Protein AF-A0A2N0QHS1-F1 (afdb_monomer_lite)

InterPro domains:
  IPR011856 tRNA endonuclease-like domain superfamily [G3DSA:3.40.1350.10] (1-84)
  IPR014833 TnsA endonuclease, N-terminal [PF08722] (16-84)

Secondary structure (DSSP, 8-state):
---HHHHHHHHHHHT-TTEEEEEES---EEEEETTEEEEE--SEEEEETTS-EEEE----GGGTT-HHHHHHHHHHHHHHHHH-

Organism: NCBI:txid588596

Foldseek 3Di:
DDPPQLVVVVVVQVPDPQWPDKDAQNDWQWDQDPNDIDIEGFRMWTAGPVRDIDGHHDDDPVCVPPPVNVVNVVSVVVVVVVVD

Radius of gyration: 13.79 Å; chains: 1; bounding box: 32×30×33 Å

Sequence (84 aa):
MASDLEYDHWLCVECNPNIINFCEQPFEIKQMINQKRYASIPDMWILYADGTEEIREVKYERDRMNEKVQRQIKIQQTYCKEKG

pLDDT: mean 85.48, std 8.6, range [42.38, 94.94]

Structure (mmCIF, N/CA/C/O backbone):
data_AF-A0A2N0QHS1-F1
#
_entry.id   AF-A0A2N0QHS1-F1
#
loop_
_atom_site.group_PDB
_atom_site.id
_atom_site.type_symbol
_atom_site.label_atom_id
_atom_site.label_alt_id
_atom_site.label_comp_id
_atom_site.label_asym_id
_atom_site.label_entity_id
_atom_site.label_seq_id
_atom_site.pdbx_PDB_ins_code
_atom_site.Cartn_x
_atom_site.Cartn_y
_atom_site.Cartn_z
_atom_site.occupancy
_atom_site.B_iso_or_equiv
_atom_site.auth_seq_id
_atom_site.auth_comp_id
_atom_site.auth_asym_id
_atom_site.auth_atom_id
_atom_site.pdbx_PDB_model_num
ATOM 1 N N . MET A 1 1 ? 3.551 19.910 -2.497 1.00 42.38 1 MET A N 1
ATOM 2 C CA . MET A 1 1 ? 4.870 19.292 -2.725 1.00 42.38 1 MET A CA 1
ATOM 3 C C . MET A 1 1 ? 4.755 17.888 -2.196 1.00 42.38 1 MET A C 1
ATOM 5 O O . MET A 1 1 ? 4.438 17.760 -1.019 1.00 42.38 1 MET A O 1
ATOM 9 N N . ALA A 1 2 ? 4.901 16.895 -3.070 1.00 54.69 2 ALA A N 1
ATOM 10 C CA . ALA A 1 2 ? 5.050 15.516 -2.632 1.00 54.69 2 ALA A CA 1
ATOM 11 C C . ALA A 1 2 ? 6.308 15.428 -1.756 1.00 54.69 2 ALA A C 1
ATOM 13 O O . ALA A 1 2 ? 7.281 16.146 -2.016 1.00 54.69 2 ALA A O 1
ATOM 14 N N . SER A 1 3 ? 6.268 14.643 -0.685 1.00 68.44 3 SER A N 1
ATOM 15 C CA . SER A 1 3 ? 7.471 14.424 0.129 1.00 6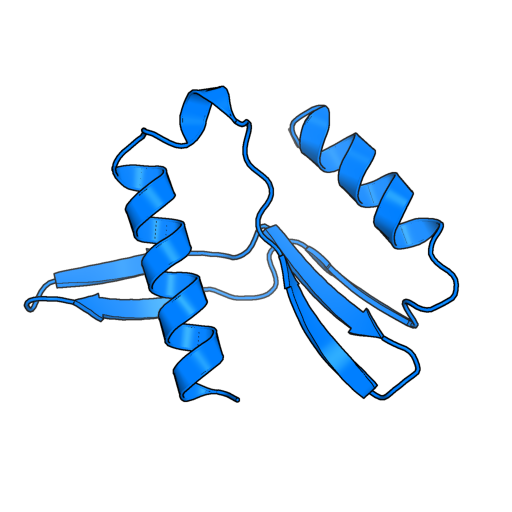8.44 3 SER A CA 1
ATOM 16 C C . SER A 1 3 ? 8.517 13.643 -0.676 1.00 68.44 3 SER A C 1
ATOM 18 O O . SER A 1 3 ? 8.154 12.904 -1.590 1.00 68.44 3 SER A O 1
ATOM 20 N N . ASP A 1 4 ? 9.803 13.752 -0.328 1.00 74.12 4 ASP A N 1
ATOM 21 C CA . ASP A 1 4 ? 10.863 12.956 -0.979 1.00 74.12 4 ASP A CA 1
ATOM 22 C C . ASP A 1 4 ? 10.531 11.449 -0.956 1.00 74.12 4 ASP A C 1
ATOM 24 O O . ASP A 1 4 ? 10.793 10.721 -1.907 1.00 74.12 4 ASP A O 1
ATOM 28 N N . LEU A 1 5 ? 9.845 10.999 0.101 1.00 77.62 5 LEU A N 1
ATOM 29 C CA . LEU A 1 5 ? 9.392 9.620 0.261 1.00 77.62 5 LEU A CA 1
ATOM 30 C C . LEU A 1 5 ? 8.291 9.223 -0.737 1.00 77.62 5 LEU A C 1
ATOM 32 O O . LEU A 1 5 ? 8.252 8.084 -1.199 1.00 77.62 5 LEU A O 1
ATOM 36 N N . GLU A 1 6 ? 7.386 10.142 -1.066 1.00 72.44 6 GLU A N 1
ATOM 37 C CA . GLU A 1 6 ? 6.366 9.898 -2.087 1.00 72.44 6 GLU A CA 1
ATOM 38 C C . GLU A 1 6 ? 7.022 9.834 -3.468 1.00 72.44 6 GLU A C 1
ATOM 40 O O . GLU A 1 6 ? 6.717 8.924 -4.230 1.00 72.44 6 GLU A O 1
ATOM 45 N N . TYR A 1 7 ? 7.983 10.711 -3.768 1.00 77.25 7 TYR A N 1
ATOM 46 C CA . TYR A 1 7 ? 8.727 10.664 -5.031 1.00 77.25 7 TYR A CA 1
ATOM 47 C C . TYR A 1 7 ? 9.472 9.331 -5.233 1.00 77.25 7 TYR A C 1
ATOM 49 O O . TYR A 1 7 ? 9.340 8.703 -6.285 1.00 77.25 7 TYR A O 1
ATOM 57 N N . ASP A 1 8 ? 10.175 8.844 -4.208 1.00 79.38 8 ASP A N 1
ATOM 58 C CA . ASP A 1 8 ? 10.843 7.536 -4.258 1.00 79.38 8 ASP A CA 1
ATOM 59 C C . ASP A 1 8 ? 9.839 6.387 -4.452 1.00 79.38 8 ASP A C 1
ATOM 61 O O . ASP A 1 8 ? 10.091 5.426 -5.189 1.00 79.38 8 ASP A O 1
ATOM 65 N N . HIS A 1 9 ? 8.667 6.493 -3.821 1.00 82.56 9 HIS A N 1
ATOM 66 C CA . HIS A 1 9 ? 7.588 5.529 -3.994 1.00 82.56 9 HIS A CA 1
ATOM 67 C C . HIS A 1 9 ? 7.040 5.525 -5.429 1.00 82.56 9 HIS A C 1
ATOM 69 O O . HIS A 1 9 ? 6.816 4.456 -5.998 1.00 82.56 9 HIS A O 1
ATOM 75 N N . TRP A 1 10 ? 6.870 6.701 -6.034 1.00 82.94 10 TRP A N 1
ATOM 76 C CA . TRP A 1 10 ? 6.446 6.847 -7.425 1.00 82.94 10 TRP A CA 1
ATOM 77 C C . TRP A 1 10 ? 7.400 6.144 -8.395 1.00 82.94 10 TRP A C 1
ATOM 79 O O . TRP A 1 10 ? 6.941 5.377 -9.242 1.00 82.94 10 TRP A O 1
ATOM 89 N N . LEU A 1 11 ? 8.714 6.315 -8.219 1.00 83.12 11 LEU A N 1
ATOM 90 C CA . LEU A 1 11 ? 9.714 5.621 -9.039 1.00 83.12 11 LEU A CA 1
ATOM 91 C C . LEU A 1 11 ? 9.594 4.095 -8.918 1.00 83.12 11 LEU A C 1
ATOM 93 O O . LEU A 1 11 ? 9.666 3.386 -9.922 1.00 83.12 11 LEU A O 1
ATOM 97 N N . CYS A 1 12 ? 9.367 3.580 -7.706 1.00 83.44 12 CYS A N 1
ATOM 98 C CA . CYS A 1 12 ? 9.169 2.145 -7.486 1.00 83.44 12 CYS A CA 1
ATOM 99 C C . CYS A 1 12 ? 7.919 1.605 -8.196 1.00 83.44 12 CYS A C 1
ATOM 101 O O . CYS A 1 12 ? 7.939 0.479 -8.695 1.00 83.44 12 CYS A O 1
ATOM 103 N N . VAL A 1 13 ? 6.837 2.387 -8.223 1.00 84.44 13 VAL A N 1
ATOM 104 C CA . VAL A 1 13 ? 5.584 2.009 -8.889 1.00 84.44 13 VAL A CA 1
ATOM 105 C C . VAL A 1 13 ? 5.753 2.020 -10.406 1.00 84.44 13 VAL A C 1
ATOM 107 O O . VAL A 1 13 ? 5.411 1.036 -11.056 1.00 84.44 13 VAL A O 1
ATOM 110 N N . GLU A 1 14 ? 6.344 3.076 -10.963 1.00 83.38 14 GLU A N 1
ATOM 111 C CA . GLU A 1 14 ? 6.560 3.211 -12.409 1.00 83.38 14 GLU A CA 1
ATOM 112 C C . GLU A 1 14 ? 7.526 2.148 -12.958 1.00 83.38 14 GLU A C 1
ATOM 114 O O . GLU A 1 14 ? 7.339 1.631 -14.058 1.00 83.38 14 GLU A O 1
ATOM 119 N N . CYS A 1 15 ? 8.542 1.771 -12.177 1.00 87.88 15 CYS A N 1
ATOM 120 C CA . CYS A 1 15 ? 9.536 0.782 -12.596 1.00 87.88 15 CYS A CA 1
ATOM 121 C C . CYS A 1 15 ? 9.089 -0.676 -12.399 1.00 87.88 15 CYS A C 1
ATOM 123 O O . CYS A 1 15 ? 9.848 -1.589 -12.733 1.00 87.88 15 CYS A O 1
ATOM 125 N N . ASN A 1 16 ? 7.903 -0.931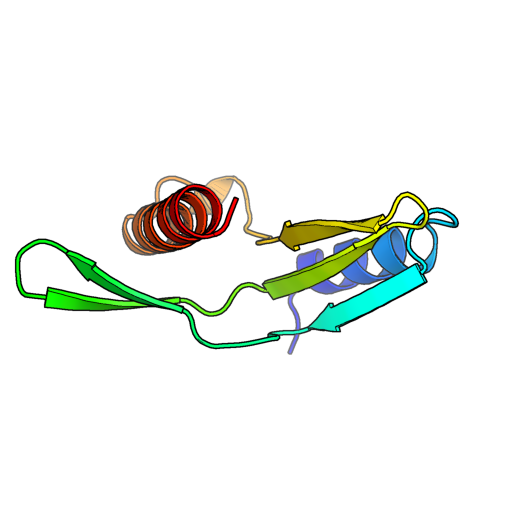 -11.837 1.00 89.50 16 ASN A N 1
ATOM 126 C CA . ASN A 1 16 ? 7.420 -2.288 -11.610 1.00 89.50 16 ASN A CA 1
ATOM 127 C C . ASN A 1 16 ? 6.618 -2.790 -12.825 1.00 89.50 16 ASN A C 1
ATOM 129 O O . ASN A 1 16 ? 5.475 -2.373 -13.010 1.00 89.50 16 ASN A O 1
ATOM 133 N N . PRO A 1 17 ? 7.142 -3.747 -13.617 1.00 90.19 17 PRO A N 1
ATOM 134 C CA . PRO A 1 17 ? 6.471 -4.220 -14.831 1.00 90.19 17 PRO A CA 1
ATOM 135 C C . PRO A 1 17 ? 5.173 -4.991 -14.554 1.00 90.19 17 PRO A C 1
ATOM 137 O O . PRO A 1 17 ? 4.402 -5.239 -15.477 1.00 90.19 17 PRO A O 1
ATOM 140 N N . ASN A 1 18 ? 4.931 -5.393 -13.303 1.00 92.38 18 ASN A N 1
ATOM 141 C CA . ASN A 1 18 ? 3.691 -6.055 -12.915 1.00 92.38 18 ASN A CA 1
ATOM 142 C C . ASN A 1 18 ? 2.560 -5.059 -12.637 1.00 92.38 18 ASN A C 1
ATOM 144 O O . ASN A 1 18 ? 1.426 -5.497 -12.472 1.00 92.38 18 ASN A O 1
ATOM 148 N N . ILE A 1 19 ? 2.842 -3.756 -12.551 1.00 92.25 19 ILE A N 1
ATOM 149 C CA . ILE A 1 19 ? 1.825 -2.718 -12.370 1.00 92.25 19 ILE A CA 1
ATOM 150 C 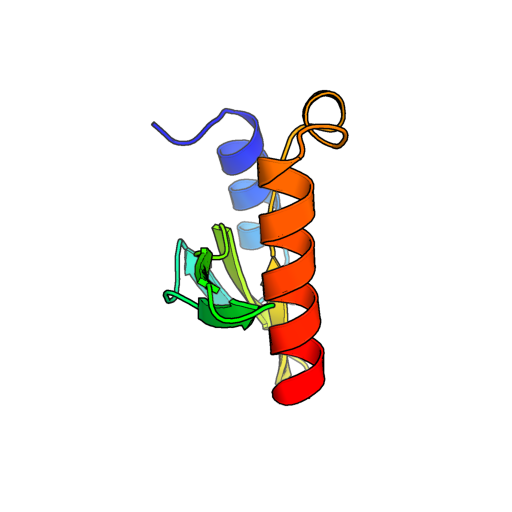C . ILE A 1 19 ? 1.373 -2.255 -13.752 1.00 92.25 19 ILE A C 1
ATOM 152 O O . ILE A 1 19 ? 2.174 -1.782 -14.554 1.00 92.25 19 ILE A O 1
ATOM 156 N N . ILE A 1 20 ? 0.079 -2.394 -14.029 1.00 94.94 20 ILE A N 1
ATOM 157 C CA . ILE A 1 20 ? -0.506 -2.023 -15.326 1.00 94.94 20 ILE A CA 1
ATOM 158 C C . ILE A 1 20 ? -1.258 -0.696 -15.266 1.00 94.94 20 ILE A C 1
ATOM 160 O O . ILE A 1 20 ? -1.475 -0.068 -16.301 1.00 94.94 20 ILE A O 1
ATOM 164 N N . ASN A 1 21 ? -1.677 -0.273 -14.071 1.00 92.50 21 ASN A N 1
ATOM 165 C CA . ASN A 1 21 ? -2.305 1.021 -13.856 1.00 92.50 21 ASN A CA 1
ATOM 166 C C . ASN A 1 21 ? -2.118 1.481 -12.406 1.00 92.50 21 ASN A C 1
ATOM 168 O O . ASN A 1 21 ? -1.998 0.660 -11.496 1.00 92.50 21 ASN A O 1
ATOM 172 N N . PHE A 1 22 ? -2.117 2.789 -12.185 1.00 92.56 22 PHE A N 1
ATOM 173 C CA . PHE A 1 22 ? -2.063 3.378 -10.853 1.00 92.56 22 PHE A CA 1
ATOM 174 C C . PHE A 1 22 ? -2.686 4.779 -10.850 1.00 92.56 22 PHE A C 1
ATOM 176 O O . PHE A 1 22 ? -2.791 5.437 -11.886 1.00 92.56 22 PHE A O 1
ATOM 183 N N . CYS A 1 23 ? -3.122 5.241 -9.680 1.00 91.00 23 CYS A N 1
ATOM 184 C CA . CYS A 1 23 ? -3.734 6.554 -9.502 1.00 91.00 23 CYS A CA 1
ATOM 185 C C . CYS A 1 23 ? -3.337 7.151 -8.149 1.00 91.00 23 CYS A C 1
ATOM 187 O O . CYS A 1 23 ? -3.532 6.522 -7.110 1.00 91.00 23 CYS A O 1
ATOM 189 N N . GLU A 1 24 ? -2.786 8.363 -8.159 1.00 88.69 24 GLU A N 1
ATOM 190 C CA . GLU A 1 24 ? -2.484 9.124 -6.944 1.00 88.69 24 GLU A CA 1
ATOM 191 C C . GLU A 1 24 ? -3.760 9.708 -6.333 1.00 88.69 24 GLU A C 1
ATOM 193 O O . GLU A 1 24 ? -4.609 10.229 -7.056 1.00 88.69 24 GLU A O 1
ATOM 198 N N . GLN A 1 25 ? -3.870 9.652 -5.001 1.00 88.06 25 GLN A N 1
ATOM 199 C CA . GLN A 1 25 ? -4.986 10.221 -4.233 1.00 88.06 25 GLN A CA 1
ATOM 200 C C . GLN A 1 25 ? -6.366 9.883 -4.839 1.00 88.06 25 GLN A C 1
ATOM 202 O O . GLN A 1 25 ? -7.167 10.773 -5.135 1.00 88.06 25 GLN A O 1
ATOM 207 N N . PRO A 1 26 ? -6.664 8.586 -5.033 1.00 89.50 26 PRO A N 1
ATOM 208 C CA . PRO A 1 26 ? -7.669 8.127 -5.989 1.00 89.50 26 PRO A CA 1
ATOM 209 C C . PRO A 1 26 ? -9.107 8.459 -5.568 1.00 89.50 26 PRO A C 1
ATOM 211 O O . PRO A 1 26 ? -9.958 8.744 -6.410 1.00 89.50 26 PRO A O 1
ATOM 214 N N . PHE A 1 27 ? -9.411 8.401 -4.268 1.00 89.75 27 PHE A N 1
ATOM 215 C CA . PHE A 1 27 ? -10.734 8.711 -3.726 1.00 89.75 27 PHE A CA 1
ATOM 216 C C . PHE A 1 27 ? -10.699 8.918 -2.208 1.00 89.75 27 PHE A C 1
ATOM 218 O O . PHE A 1 27 ? -9.804 8.459 -1.501 1.00 89.75 27 PHE A O 1
ATOM 225 N N . GLU A 1 28 ? -11.732 9.582 -1.690 1.00 90.94 28 GLU A N 1
ATOM 226 C CA . GLU A 1 28 ? -11.924 9.807 -0.258 1.00 90.94 28 GLU A CA 1
ATOM 227 C C . GLU A 1 28 ? -12.727 8.661 0.379 1.00 90.94 28 GLU A C 1
ATOM 229 O O . GLU A 1 28 ? -13.907 8.456 0.080 1.00 90.94 28 GLU A O 1
ATOM 234 N N . ILE A 1 29 ? -12.106 7.936 1.308 1.00 88.44 29 ILE A N 1
ATOM 235 C CA . ILE A 1 29 ? -12.763 6.925 2.140 1.00 88.44 29 ILE A CA 1
ATOM 236 C C . ILE A 1 29 ? -13.432 7.631 3.315 1.00 88.44 29 ILE A C 1
ATOM 238 O O . ILE A 1 29 ? -12.755 8.243 4.140 1.00 88.44 29 ILE A O 1
ATOM 242 N N . LYS A 1 30 ? -14.757 7.502 3.425 1.00 88.19 30 LYS A N 1
ATOM 243 C CA . LYS A 1 30 ? -15.548 8.023 4.549 1.00 88.19 30 LYS A CA 1
ATOM 244 C C . LYS A 1 30 ? -16.078 6.875 5.389 1.00 88.19 30 LYS A C 1
ATOM 246 O O . LYS A 1 30 ? -16.843 6.056 4.889 1.00 88.19 30 LYS A O 1
ATOM 251 N N . GLN A 1 31 ? -15.735 6.857 6.673 1.00 81.81 31 GLN A N 1
ATOM 252 C CA . GLN A 1 31 ? -16.255 5.877 7.626 1.00 81.81 31 GLN A CA 1
ATOM 253 C C . GLN A 1 31 ? -16.796 6.531 8.896 1.00 81.81 31 GLN A C 1
ATOM 255 O O . GLN A 1 31 ? -16.329 7.578 9.351 1.00 81.81 31 GLN A O 1
ATOM 260 N N . MET A 1 32 ? -17.801 5.879 9.476 1.00 79.94 32 MET A N 1
ATOM 261 C CA . MET A 1 32 ? -18.375 6.221 10.773 1.00 79.94 32 MET A CA 1
ATOM 262 C C . MET A 1 32 ? -17.760 5.324 11.846 1.00 79.94 32 MET A C 1
ATOM 264 O O . MET A 1 32 ? -18.048 4.132 11.887 1.00 79.94 32 MET A O 1
ATOM 268 N N . ILE A 1 33 ? -16.951 5.892 12.742 1.00 75.38 33 ILE A N 1
ATOM 269 C CA . ILE A 1 33 ? -16.375 5.172 13.888 1.00 75.38 33 ILE A CA 1
ATOM 270 C C . ILE A 1 33 ? -16.840 5.879 15.160 1.00 75.38 33 ILE A C 1
ATOM 272 O O . ILE A 1 33 ? -16.622 7.079 15.315 1.00 75.38 33 ILE A O 1
ATOM 276 N N . ASN A 1 34 ? -17.492 5.157 16.077 1.00 77.75 34 ASN A N 1
ATOM 277 C CA . ASN A 1 34 ? -17.998 5.702 17.348 1.00 77.75 34 ASN A CA 1
ATOM 278 C C . ASN A 1 34 ? -18.833 6.987 17.172 1.00 77.75 34 ASN A C 1
ATOM 280 O O . ASN A 1 34 ? -18.598 7.985 17.848 1.00 77.75 34 ASN A O 1
ATOM 284 N N . GLN A 1 35 ? -19.771 6.978 16.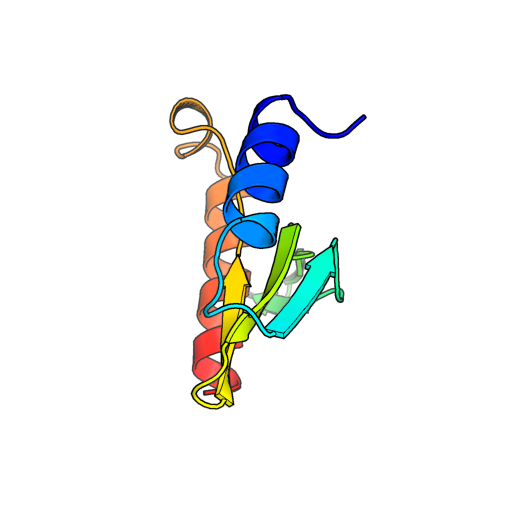217 1.00 82.38 35 GLN A N 1
ATOM 285 C CA . GLN A 1 35 ? -20.634 8.123 15.871 1.00 82.38 35 GLN A CA 1
ATOM 286 C C . GLN A 1 35 ? -19.899 9.371 15.339 1.00 82.38 35 GLN A C 1
ATOM 288 O O . GLN A 1 35 ? -20.529 10.401 15.102 1.00 82.38 35 GLN A O 1
ATOM 293 N N . LYS A 1 36 ? -18.589 9.288 15.081 1.00 82.25 36 LYS A N 1
ATOM 294 C CA . LYS A 1 36 ? -17.808 10.348 14.437 1.00 82.25 36 LYS A CA 1
ATOM 295 C C . LYS A 1 36 ? -17.497 9.972 12.991 1.00 82.25 36 LYS A C 1
ATOM 297 O O . LYS A 1 36 ? -17.130 8.834 12.699 1.00 82.25 36 LYS A O 1
ATOM 302 N N . ARG A 1 37 ? -17.641 10.948 12.089 1.00 82.12 37 ARG A N 1
ATOM 303 C CA . ARG A 1 37 ? -17.220 10.827 10.688 1.00 82.12 37 ARG A CA 1
ATOM 304 C C . ARG A 1 37 ? -15.718 11.010 10.604 1.00 82.12 37 ARG A C 1
ATOM 306 O O . ARG A 1 37 ? -15.195 12.022 11.069 1.00 82.12 37 ARG A O 1
ATOM 313 N N . TYR A 1 38 ? -15.057 10.060 9.968 1.00 84.50 38 TYR A N 1
ATOM 314 C CA . TYR A 1 38 ? -13.659 10.170 9.604 1.00 84.50 38 TYR A CA 1
ATOM 315 C C . TYR A 1 38 ? -13.502 10.012 8.100 1.00 84.50 38 TYR A C 1
ATOM 317 O O . TYR A 1 38 ? -14.228 9.243 7.468 1.00 84.50 38 TYR A O 1
ATOM 325 N N . ALA A 1 39 ? -12.548 10.758 7.557 1.00 86.44 39 ALA A N 1
ATOM 326 C CA . ALA A 1 39 ? -12.157 10.695 6.165 1.00 86.44 39 ALA A CA 1
ATOM 327 C C . ALA A 1 39 ? -10.662 10.377 6.065 1.00 86.44 39 ALA A C 1
ATOM 329 O O . ALA A 1 39 ? -9.869 10.878 6.870 1.00 86.44 39 ALA A O 1
ATOM 330 N N . SER A 1 40 ? -10.295 9.548 5.093 1.00 88.44 40 SER A N 1
ATOM 331 C CA . SER A 1 40 ? -8.908 9.308 4.697 1.00 88.44 40 SER A CA 1
ATOM 332 C C . SER A 1 40 ? -8.833 9.181 3.183 1.00 88.44 40 SER A C 1
ATOM 334 O O . SER A 1 40 ? -9.697 8.551 2.580 1.00 88.44 40 SER A O 1
ATOM 336 N N . ILE A 1 41 ? -7.804 9.757 2.576 1.00 89.75 41 ILE A N 1
ATOM 337 C CA . ILE A 1 41 ? -7.495 9.590 1.156 1.00 89.75 41 ILE A CA 1
ATOM 338 C C . ILE A 1 41 ? -6.223 8.744 1.119 1.00 89.75 41 ILE A C 1
ATOM 340 O O . ILE A 1 41 ? -5.256 9.161 1.752 1.00 89.75 41 ILE A O 1
ATOM 344 N N . PRO A 1 42 ? -6.231 7.549 0.503 1.00 90.88 42 PRO A N 1
ATOM 345 C CA . PRO A 1 42 ? -5.007 6.788 0.276 1.00 90.88 42 PRO A CA 1
ATOM 346 C C . PRO A 1 42 ? -4.040 7.575 -0.602 1.00 90.88 42 PRO A C 1
ATOM 348 O O . PRO A 1 42 ? -4.485 8.252 -1.527 1.00 90.88 42 PRO A O 1
ATOM 351 N N . ASP A 1 43 ? -2.740 7.444 -0.371 1.00 89.38 43 ASP A N 1
ATOM 352 C CA . ASP A 1 43 ? -1.747 8.108 -1.222 1.00 89.38 43 ASP A CA 1
ATOM 353 C C . ASP A 1 43 ? -1.793 7.572 -2.671 1.00 89.38 43 ASP A C 1
ATOM 355 O O . ASP A 1 43 ? -1.648 8.344 -3.622 1.00 89.38 43 ASP A O 1
ATOM 359 N N . MET A 1 44 ? -2.073 6.275 -2.871 1.00 91.50 44 MET A N 1
ATOM 360 C CA . MET A 1 44 ? -2.150 5.672 -4.208 1.00 91.50 44 MET A CA 1
ATOM 361 C C . MET A 1 44 ? -3.103 4.467 -4.294 1.00 91.50 44 MET A C 1
ATOM 363 O O . MET A 1 44 ? -3.282 3.727 -3.328 1.00 91.50 44 MET A O 1
ATOM 367 N N . TRP A 1 45 ? -3.684 4.239 -5.471 1.00 93.56 45 TRP A N 1
ATOM 368 C CA . TRP A 1 45 ? -4.292 2.970 -5.889 1.00 93.56 45 TRP A CA 1
ATOM 369 C C . TRP A 1 45 ? -3.455 2.342 -7.002 1.00 93.56 45 TRP A C 1
ATOM 371 O O . TRP A 1 45 ? -2.950 3.057 -7.866 1.00 93.56 45 TRP A O 1
ATOM 381 N N . ILE A 1 46 ? -3.302 1.022 -6.969 1.00 93.88 46 ILE A N 1
ATOM 382 C CA . ILE A 1 46 ? -2.455 0.241 -7.870 1.00 93.88 46 ILE A CA 1
ATOM 383 C C . ILE A 1 46 ? -3.267 -0.947 -8.391 1.00 93.88 46 ILE A C 1
ATOM 385 O O . ILE A 1 46 ? -3.901 -1.653 -7.608 1.00 93.88 46 ILE A O 1
ATOM 389 N N . LEU A 1 47 ? -3.199 -1.181 -9.700 1.00 94.06 47 LEU A N 1
ATOM 390 C CA . LEU A 1 47 ? -3.715 -2.368 -10.374 1.00 94.06 47 LEU A CA 1
ATOM 391 C C . LEU A 1 47 ? -2.550 -3.169 -10.957 1.00 94.06 47 LEU A C 1
ATOM 393 O O . LEU A 1 47 ? -1.773 -2.662 -11.777 1.00 94.06 47 LEU A O 1
ATOM 397 N N . TYR A 1 48 ? -2.462 -4.432 -10.560 1.00 94.06 48 TYR A N 1
ATOM 398 C CA . TYR A 1 48 ? -1.456 -5.366 -11.046 1.00 94.06 48 TYR A CA 1
ATOM 399 C C . TYR A 1 48 ? -1.954 -6.170 -12.255 1.00 94.06 48 TYR A C 1
ATOM 401 O O . TYR A 1 48 ? -3.151 -6.296 -12.515 1.00 94.06 48 TYR A O 1
ATOM 409 N N . ALA A 1 49 ? -1.012 -6.739 -13.007 1.00 93.44 49 ALA A N 1
ATOM 410 C CA . ALA A 1 49 ? -1.267 -7.524 -14.213 1.00 93.44 49 ALA A CA 1
ATOM 411 C C . ALA A 1 49 ? -2.088 -8.802 -13.960 1.00 93.44 49 ALA A C 1
ATOM 413 O O . ALA A 1 49 ? -2.749 -9.294 -14.872 1.00 93.44 49 ALA A O 1
ATOM 414 N N . ASP A 1 50 ? -2.059 -9.335 -12.737 1.00 93.50 50 ASP A N 1
ATOM 415 C CA . ASP A 1 50 ? -2.875 -10.480 -12.312 1.00 93.50 50 ASP A CA 1
ATOM 416 C C . ASP A 1 50 ? -4.321 -10.092 -11.945 1.00 93.50 50 ASP A C 1
ATOM 418 O O . ASP A 1 50 ? -5.120 -10.952 -11.571 1.00 93.50 50 ASP A O 1
ATOM 422 N N . GLY A 1 51 ? -4.667 -8.807 -12.078 1.00 91.62 51 GLY A N 1
ATOM 423 C CA . GLY A 1 51 ? -5.976 -8.253 -11.749 1.00 91.62 51 GLY A CA 1
ATOM 424 C C . GLY A 1 51 ? -6.148 -7.901 -10.273 1.00 91.62 51 GLY A C 1
ATOM 425 O O . GLY A 1 51 ? -7.240 -7.487 -9.888 1.00 91.62 51 GLY A O 1
ATOM 426 N N . THR A 1 52 ? -5.113 -8.057 -9.440 1.00 92.88 52 THR A N 1
ATOM 427 C CA . THR A 1 52 ? -5.181 -7.632 -8.040 1.00 92.88 52 THR A CA 1
ATOM 428 C C . THR A 1 52 ? -5.131 -6.111 -7.926 1.00 92.88 52 THR A C 1
ATOM 430 O O . THR A 1 52 ? -4.403 -5.429 -8.648 1.00 92.88 52 THR A O 1
ATOM 433 N N . GLU A 1 53 ? -5.924 -5.577 -6.999 1.00 93.06 53 GLU A N 1
ATOM 434 C CA . GLU A 1 53 ? -5.985 -4.151 -6.692 1.00 93.06 53 GLU A CA 1
ATOM 435 C C . GLU A 1 53 ? -5.483 -3.900 -5.269 1.00 93.06 53 GLU A C 1
ATOM 437 O O . GLU A 1 53 ? -5.813 -4.631 -4.332 1.00 93.06 53 GLU A O 1
ATOM 442 N N . GLU A 1 54 ? -4.707 -2.836 -5.093 1.00 91.44 54 GLU A N 1
ATOM 443 C CA . GLU A 1 54 ? -4.161 -2.424 -3.803 1.00 91.44 54 GLU A CA 1
ATOM 444 C C . GLU A 1 54 ? -4.348 -0.916 -3.617 1.00 91.44 54 GLU A C 1
ATOM 446 O O . GLU A 1 54 ? -4.108 -0.128 -4.530 1.00 91.44 54 GLU A O 1
ATOM 451 N N . ILE A 1 55 ? -4.732 -0.499 -2.409 1.00 91.94 55 ILE A N 1
ATOM 452 C CA . ILE A 1 55 ? -4.527 0.881 -1.965 1.00 91.94 55 ILE A CA 1
ATOM 453 C C . ILE A 1 55 ? -3.275 0.947 -1.100 1.00 91.94 55 ILE A C 1
ATOM 455 O O . ILE A 1 55 ? -3.064 0.099 -0.230 1.00 91.94 55 ILE A O 1
ATOM 459 N N . ARG A 1 56 ? -2.459 1.973 -1.317 1.00 90.06 56 ARG A N 1
ATOM 460 C CA . ARG A 1 56 ? -1.179 2.141 -0.647 1.00 90.06 56 ARG A CA 1
ATOM 461 C C . ARG A 1 56 ? -1.088 3.506 0.016 1.00 90.06 56 ARG A C 1
ATOM 463 O O . ARG A 1 56 ? -1.438 4.525 -0.572 1.00 90.06 56 ARG A O 1
ATOM 470 N N . GLU A 1 57 ? -0.608 3.489 1.251 1.00 89.81 57 GLU A N 1
ATOM 471 C CA . GLU A 1 57 ? -0.341 4.662 2.077 1.00 89.81 57 GLU A CA 1
ATOM 472 C C . GLU A 1 57 ? 1.142 4.646 2.452 1.00 89.81 57 GLU A C 1
ATOM 474 O O . GLU A 1 57 ? 1.666 3.631 2.921 1.00 89.81 57 GLU A O 1
ATOM 479 N N . VAL A 1 58 ? 1.816 5.771 2.257 1.00 87.12 58 VAL A N 1
ATOM 480 C CA . VAL A 1 58 ? 3.242 5.956 2.484 1.00 87.12 58 VAL A CA 1
ATOM 481 C C . VAL A 1 58 ? 3.422 7.014 3.568 1.00 87.12 58 VAL A C 1
ATOM 483 O O . VAL A 1 58 ? 2.996 8.163 3.444 1.00 87.12 58 VAL A O 1
ATOM 486 N N . LYS A 1 59 ? 4.040 6.622 4.684 1.00 85.00 59 LYS A N 1
ATOM 487 C CA . LYS A 1 59 ? 4.339 7.503 5.822 1.00 85.00 59 LYS A CA 1
ATOM 488 C C . LYS A 1 59 ? 5.700 7.139 6.402 1.00 85.00 59 LYS A C 1
ATOM 490 O O . LYS A 1 59 ? 6.110 5.982 6.350 1.00 85.00 59 LYS A O 1
ATOM 495 N N . TYR A 1 60 ? 6.402 8.116 6.975 1.00 83.56 60 TYR A N 1
ATOM 496 C CA . TYR A 1 60 ? 7.673 7.842 7.642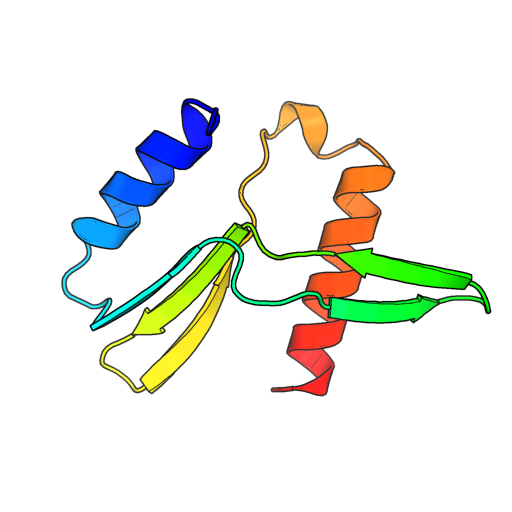 1.00 83.56 60 TYR A CA 1
ATOM 497 C C . TYR A 1 60 ? 7.462 6.983 8.895 1.00 83.56 60 TYR A C 1
ATOM 499 O O . TYR A 1 60 ? 6.530 7.214 9.664 1.00 83.56 60 TYR A O 1
ATOM 507 N N . GLU A 1 61 ? 8.396 6.069 9.175 1.00 85.38 61 GLU A N 1
ATOM 508 C CA . GLU A 1 61 ? 8.338 5.210 10.371 1.00 85.38 61 GLU A CA 1
ATOM 509 C C . GLU A 1 61 ? 8.284 6.026 11.673 1.00 85.38 61 GLU A C 1
ATOM 511 O O . GLU A 1 61 ? 7.586 5.661 12.616 1.00 85.38 61 GLU A O 1
ATOM 516 N N . ARG A 1 62 ? 8.947 7.190 11.721 1.00 86.69 62 ARG A N 1
ATOM 517 C CA . ARG A 1 62 ? 8.886 8.099 12.882 1.00 86.69 62 ARG A CA 1
ATOM 518 C C . ARG A 1 62 ? 7.466 8.588 13.193 1.00 86.69 62 ARG A C 1
ATOM 520 O O . ARG A 1 62 ? 7.159 8.873 14.346 1.00 86.69 62 ARG A O 1
ATOM 527 N N . ASP A 1 63 ? 6.605 8.656 12.179 1.00 86.12 63 ASP A N 1
ATOM 528 C CA . ASP A 1 63 ? 5.223 9.122 12.295 1.00 86.12 63 ASP A CA 1
ATOM 529 C C . ASP A 1 63 ? 4.251 7.970 12.599 1.00 86.12 63 ASP A C 1
ATOM 531 O O . ASP A 1 63 ? 3.065 8.202 12.830 1.00 86.12 63 ASP A O 1
ATOM 535 N N . ARG A 1 64 ? 4.735 6.723 12.680 1.00 83.31 64 ARG A N 1
ATOM 536 C CA . ARG A 1 64 ? 3.918 5.528 12.948 1.00 83.31 64 ARG A CA 1
ATOM 537 C C . ARG A 1 64 ? 3.158 5.588 14.275 1.00 83.31 64 ARG A C 1
ATOM 539 O O . ARG A 1 64 ? 2.068 5.026 14.392 1.00 83.31 64 ARG A O 1
ATOM 546 N N . MET A 1 65 ? 3.721 6.255 15.282 1.00 85.88 65 MET A N 1
ATOM 547 C CA . MET A 1 65 ? 3.088 6.431 16.598 1.00 85.88 65 MET A CA 1
ATOM 548 C C . MET A 1 65 ? 2.145 7.640 16.654 1.00 85.88 65 MET A C 1
ATOM 550 O O . MET A 1 65 ? 1.499 7.867 17.674 1.00 85.88 65 MET A O 1
ATOM 554 N N . ASN A 1 66 ? 2.034 8.417 15.574 1.00 90.12 66 ASN A N 1
ATOM 555 C CA . ASN A 1 66 ? 1.108 9.536 15.507 1.00 90.12 66 ASN A CA 1
ATOM 556 C C . ASN A 1 66 ? -0.338 9.014 15.464 1.00 90.12 66 ASN A C 1
ATOM 558 O O . ASN A 1 66 ? -0.725 8.291 14.545 1.00 90.12 66 ASN A O 1
ATOM 562 N N . GLU A 1 67 ? -1.164 9.419 16.430 1.00 87.75 67 GLU A N 1
ATOM 563 C CA . GLU A 1 67 ? -2.563 8.981 16.537 1.00 87.75 67 GLU A CA 1
ATOM 564 C C . GLU A 1 67 ? -3.381 9.261 15.268 1.00 87.75 67 GLU A C 1
ATOM 566 O O . GLU A 1 67 ? -4.274 8.488 14.910 1.00 87.75 67 GLU A O 1
ATOM 571 N N . LYS A 1 68 ? -3.079 10.357 14.556 1.00 85.12 68 LYS A N 1
ATOM 572 C CA . LYS A 1 68 ? -3.735 10.684 13.286 1.00 85.12 68 LYS A CA 1
ATOM 573 C C . LYS A 1 68 ? -3.390 9.648 12.216 1.00 85.12 68 LYS A C 1
ATOM 575 O O . LYS A 1 68 ? -4.306 9.168 11.552 1.00 85.12 68 LYS A O 1
ATOM 580 N N . VAL A 1 69 ? -2.111 9.287 12.100 1.00 86.31 69 VAL A N 1
ATOM 581 C CA . VAL A 1 69 ? -1.612 8.291 11.138 1.00 86.31 69 VAL A CA 1
ATOM 582 C C . VAL A 1 69 ? -2.203 6.920 11.448 1.00 86.31 69 VAL A C 1
ATOM 584 O O . VAL A 1 69 ? -2.791 6.290 10.573 1.00 86.31 69 VAL A O 1
ATOM 587 N N . GLN A 1 70 ? -2.170 6.492 12.713 1.00 88.62 70 GLN A N 1
ATOM 588 C CA . GLN A 1 70 ? -2.770 5.216 13.115 1.00 88.62 70 GLN A CA 1
ATOM 589 C C . GLN A 1 70 ? -4.267 5.150 12.810 1.00 88.62 70 GLN A C 1
ATOM 591 O O . GLN A 1 70 ? -4.779 4.116 12.377 1.00 88.62 70 GLN A O 1
ATOM 596 N N . ARG A 1 71 ? -4.984 6.261 13.003 1.00 88.25 71 ARG A N 1
ATOM 597 C CA . ARG A 1 71 ? -6.406 6.337 12.673 1.00 88.25 71 ARG A CA 1
ATOM 598 C C . ARG A 1 71 ? -6.657 6.243 11.167 1.00 88.25 71 ARG A C 1
ATOM 600 O O . ARG A 1 71 ? -7.575 5.527 10.780 1.00 88.25 71 ARG A O 1
ATOM 607 N N . GLN A 1 72 ? -5.870 6.934 10.342 1.00 86.31 72 GLN A N 1
ATOM 608 C CA . GLN A 1 72 ? -5.970 6.855 8.877 1.00 86.31 72 GLN A CA 1
ATOM 609 C C . GLN A 1 72 ? -5.733 5.426 8.381 1.00 86.31 72 GLN A C 1
ATOM 611 O O . GLN A 1 72 ? -6.589 4.880 7.682 1.00 86.31 72 GLN A O 1
ATOM 616 N N . ILE A 1 73 ? -4.662 4.785 8.860 1.00 87.81 73 ILE A N 1
ATOM 617 C CA . ILE A 1 73 ? -4.346 3.382 8.557 1.00 87.81 73 ILE A CA 1
ATOM 618 C C . ILE A 1 73 ? -5.514 2.474 8.952 1.00 87.81 73 ILE A C 1
ATOM 620 O O . ILE A 1 73 ? -5.937 1.626 8.171 1.00 87.81 73 ILE A O 1
ATOM 624 N N . LYS A 1 74 ? -6.091 2.664 10.144 1.00 89.25 74 LYS A N 1
ATOM 625 C CA . LYS A 1 74 ? -7.215 1.841 10.611 1.00 89.25 74 LYS A CA 1
ATOM 626 C C . LYS A 1 74 ? -8.462 1.985 9.731 1.00 89.25 74 LYS A C 1
ATOM 628 O O . LYS A 1 74 ? -9.142 0.989 9.484 1.00 89.25 74 LYS A O 1
ATOM 633 N N . ILE A 1 75 ? -8.764 3.195 9.261 1.00 88.50 75 ILE A N 1
ATOM 634 C CA . ILE A 1 75 ? -9.892 3.452 8.349 1.00 88.50 75 ILE A CA 1
ATOM 635 C C . ILE A 1 75 ? -9.662 2.744 7.012 1.00 88.50 75 ILE A 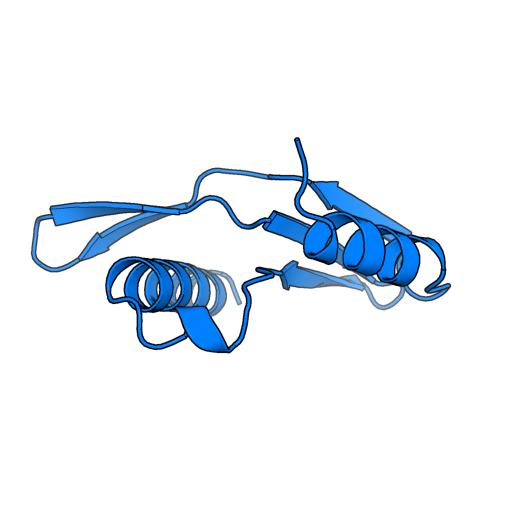C 1
ATOM 637 O O . ILE A 1 75 ? -10.531 2.011 6.549 1.00 88.50 75 ILE A O 1
ATOM 641 N N . GLN A 1 76 ? -8.474 2.900 6.427 1.00 88.00 76 GLN A N 1
ATOM 642 C CA . GLN A 1 76 ? -8.113 2.265 5.157 1.00 88.00 76 GLN A CA 1
ATOM 643 C C . GLN A 1 76 ? -8.130 0.733 5.262 1.00 88.00 76 GLN A C 1
ATOM 645 O O . GLN A 1 76 ? -8.725 0.065 4.424 1.00 88.00 76 GLN A O 1
ATOM 650 N N . GLN A 1 77 ? -7.585 0.166 6.342 1.00 88.25 77 GLN A N 1
ATOM 651 C CA . GLN A 1 77 ? -7.649 -1.276 6.603 1.00 88.25 77 GLN A CA 1
ATOM 652 C C . GLN A 1 77 ? -9.084 -1.789 6.735 1.00 88.25 77 GLN A C 1
ATOM 654 O O . GLN A 1 77 ? -9.388 -2.895 6.294 1.00 88.25 77 GLN A O 1
ATOM 659 N N . THR A 1 78 ? -9.962 -1.015 7.375 1.00 87.88 78 THR A N 1
ATOM 660 C CA . THR A 1 78 ? -11.373 -1.395 7.516 1.00 87.88 78 THR A CA 1
ATOM 661 C C . THR A 1 78 ? -12.066 -1.350 6.158 1.00 87.88 78 THR A C 1
ATOM 663 O O . THR A 1 78 ? -12.764 -2.295 5.815 1.00 87.88 78 THR A O 1
ATOM 666 N N . TYR A 1 79 ? -11.799 -0.321 5.350 1.00 87.56 79 TYR A N 1
ATOM 667 C CA . TYR A 1 79 ? -12.304 -0.229 3.981 1.00 87.56 79 TYR A CA 1
ATOM 668 C C . TYR A 1 79 ? -11.886 -1.430 3.121 1.00 87.56 79 TYR A C 1
ATOM 670 O O . TYR A 1 79 ? -12.742 -2.037 2.483 1.00 87.56 79 TYR A O 1
ATOM 678 N N . CYS A 1 80 ? -10.611 -1.840 3.161 1.00 86.38 80 CYS A N 1
ATOM 679 C CA . CYS A 1 80 ? -10.150 -3.026 2.426 1.00 86.38 80 CYS A CA 1
ATOM 680 C C . CYS A 1 80 ? -10.868 -4.308 2.863 1.00 86.38 80 CYS A C 1
ATOM 682 O O . CYS A 1 80 ? -11.162 -5.154 2.029 1.00 86.38 80 CYS A O 1
ATOM 684 N N . LYS A 1 81 ? -11.181 -4.456 4.156 1.00 86.25 81 LYS A N 1
ATOM 685 C CA . LYS A 1 81 ? -11.925 -5.620 4.667 1.00 86.25 81 LYS A CA 1
ATOM 686 C C . LYS A 1 81 ? -13.394 -5.630 4.250 1.00 86.25 81 LYS A C 1
ATOM 688 O O . LYS A 1 81 ? -13.977 -6.698 4.160 1.00 86.25 81 LYS A O 1
ATOM 693 N N . GLU A 1 82 ? -14.001 -4.461 4.064 1.00 83.50 82 GLU A N 1
ATOM 694 C CA . GLU A 1 82 ? -15.404 -4.332 3.644 1.00 83.50 82 GLU A CA 1
ATOM 695 C C . GLU A 1 82 ? -15.582 -4.495 2.127 1.00 83.50 82 GLU A C 1
ATOM 697 O O . GLU A 1 82 ? -16.672 -4.835 1.670 1.00 83.50 82 GLU A O 1
ATOM 702 N N . LYS A 1 83 ? -14.532 -4.207 1.348 1.00 77.69 83 LYS A N 1
ATOM 703 C CA . LYS A 1 83 ? -14.531 -4.237 -0.121 1.00 77.69 83 LYS A CA 1
ATOM 704 C C . LYS A 1 83 ? -13.903 -5.495 -0.733 1.00 77.69 83 LYS A C 1
ATOM 706 O O . LYS A 1 83 ? -14.066 -5.672 -1.937 1.00 77.69 83 LYS A O 1
ATOM 711 N N . GLY A 1 84 ? -13.188 -6.294 0.063 1.00 54.50 84 GLY A N 1
ATOM 712 C CA . GLY A 1 84 ? -12.535 -7.545 -0.341 1.00 54.50 84 GLY A CA 1
ATOM 713 C C . GLY A 1 84 ? -13.471 -8.742 -0.370 1.00 54.50 84 GLY A C 1
ATOM 714 O O . GLY A 1 84 ? -14.285 -8.874 0.571 1.00 54.50 84 GLY A O 1
#